Protein AF-A0A7X6PK25-F1 (afdb_monomer)

Mean predicted aligned error: 23.52 Å

Radius of gyration: 40.52 Å; Cα contacts (8 Å, |Δi|>4): 27; chains: 1; bounding box: 98×69×77 Å

Solvent-accessible surface area (backbone atoms only — not comparable to full-atom values): 11322 Å² total; per-residue (Å²): 134,63,67,64,58,54,52,52,52,51,51,51,52,50,55,52,52,52,54,53,49,53,55,52,48,55,54,52,61,75,66,54,73,94,57,78,90,64,74,72,56,68,77,80,51,67,78,84,48,60,48,101,84,72,46,78,54,72,87,72,79,73,59,67,42,99,86,70,49,76,58,79,82,75,80,78,78,89,72,80,82,70,81,54,72,83,53,49,62,56,49,52,52,50,50,53,52,50,50,55,54,49,53,49,50,62,63,52,73,74,72,82,87,72,82,88,74,99,68,92,78,87,81,75,81,89,72,85,79,72,88,74,89,76,81,90,79,92,72,88,70,88,55,58,64,57,56,55,48,55,53,53,53,54,58,37,66,75,45,55,88,88,55,39,75,70,68,78,112

pLDDT: mean 71.87, std 16.27, range [37.88, 96.88]

Structure (mmCIF, N/CA/C/O backbone):
data_AF-A0A7X6PK25-F1
#
_entry.id   AF-A0A7X6PK25-F1
#
loop_
_atom_site.group_PDB
_atom_site.id
_atom_site.type_symbol
_atom_site.label_atom_id
_atom_site.label_alt_id
_atom_site.label_comp_id
_atom_site.label_asym_id
_atom_site.label_entity_id
_atom_site.label_seq_id
_atom_site.pdbx_PDB_ins_code
_atom_site.Cartn_x
_atom_site.Cartn_y
_atom_site.Cartn_z
_atom_site.occupancy
_atom_site.B_iso_or_equiv
_atom_site.auth_seq_id
_atom_site.auth_comp_id
_atom_site.auth_asym_id
_atom_site.auth_atom_id
_atom_site.pdbx_PDB_model_num
ATOM 1 N N . MET A 1 1 ? 57.887 4.669 -26.288 1.00 63.47 1 MET A N 1
ATOM 2 C CA . MET A 1 1 ? 57.622 3.414 -27.034 1.00 63.47 1 MET A CA 1
ATOM 3 C C . MET A 1 1 ? 56.700 2.426 -26.288 1.00 63.47 1 MET A C 1
ATOM 5 O O . MET A 1 1 ? 56.206 1.515 -26.928 1.00 63.47 1 MET A O 1
ATOM 9 N N . SER A 1 2 ? 56.383 2.605 -24.994 1.00 80.19 2 SER A N 1
ATOM 10 C CA . SER A 1 2 ? 55.568 1.663 -24.189 1.00 80.19 2 SER A CA 1
ATOM 11 C C . SER A 1 2 ? 54.053 1.941 -24.139 1.00 80.19 2 SER A C 1
ATOM 13 O O . SER A 1 2 ? 53.277 1.032 -23.865 1.00 80.19 2 SER A O 1
ATOM 15 N N . TRP A 1 3 ? 53.602 3.167 -24.427 1.00 91.75 3 TRP A N 1
ATOM 16 C CA . TRP A 1 3 ? 52.191 3.551 -24.244 1.00 91.75 3 TRP A CA 1
ATOM 17 C C . TRP A 1 3 ? 51.218 2.840 -25.199 1.00 91.75 3 TRP A C 1
ATOM 19 O O . TRP A 1 3 ? 50.098 2.527 -24.814 1.00 91.75 3 TRP A O 1
ATOM 29 N N . ARG A 1 4 ? 51.653 2.519 -26.427 1.00 92.44 4 ARG A N 1
ATOM 30 C CA . ARG A 1 4 ? 50.832 1.771 -27.393 1.00 92.44 4 ARG A CA 1
ATOM 31 C C . ARG A 1 4 ? 50.560 0.346 -26.918 1.00 92.44 4 ARG A C 1
ATOM 33 O O . ARG A 1 4 ? 49.430 -0.106 -27.023 1.00 92.44 4 ARG A O 1
ATOM 40 N N . LEU A 1 5 ? 51.566 -0.332 -26.357 1.00 92.56 5 LEU A N 1
ATOM 41 C CA . LEU A 1 5 ? 51.387 -1.670 -25.784 1.00 92.56 5 LEU A CA 1
ATOM 42 C C . LEU A 1 5 ? 50.402 -1.641 -24.615 1.00 92.56 5 LEU A C 1
ATOM 44 O O . LEU A 1 5 ? 49.559 -2.521 -24.531 1.00 92.56 5 LEU A O 1
ATOM 48 N N . LEU A 1 6 ? 50.455 -0.598 -23.781 1.00 93.81 6 LEU A N 1
ATOM 49 C CA . LEU A 1 6 ? 49.505 -0.410 -22.685 1.00 93.81 6 LEU A CA 1
ATOM 50 C C . LEU A 1 6 ? 48.061 -0.257 -23.205 1.00 93.81 6 LEU A C 1
ATOM 52 O O . LEU A 1 6 ? 47.137 -0.873 -22.688 1.00 93.81 6 LEU A O 1
ATOM 56 N N . ILE A 1 7 ? 47.857 0.525 -24.267 1.00 94.75 7 ILE A N 1
ATOM 57 C CA . ILE A 1 7 ? 46.523 0.677 -24.867 1.00 94.75 7 ILE A CA 1
ATOM 58 C C . ILE A 1 7 ? 46.038 -0.644 -25.470 1.00 94.75 7 ILE A C 1
ATOM 60 O O . ILE A 1 7 ? 44.887 -1.019 -25.262 1.00 94.75 7 ILE A O 1
ATOM 64 N N . PHE A 1 8 ? 46.901 -1.370 -26.184 1.00 95.69 8 PHE A N 1
ATOM 65 C CA . PHE A 1 8 ? 46.523 -2.655 -26.771 1.00 95.69 8 PHE A CA 1
ATOM 66 C C . PHE A 1 8 ? 46.165 -3.695 -25.710 1.00 95.69 8 PHE A C 1
ATOM 68 O O . PHE A 1 8 ? 45.165 -4.389 -25.873 1.00 95.69 8 PHE A O 1
ATOM 75 N N . THR A 1 9 ? 46.917 -3.786 -24.610 1.00 95.56 9 THR A N 1
ATOM 76 C CA . THR A 1 9 ? 46.573 -4.718 -23.529 1.00 95.56 9 THR A CA 1
ATOM 77 C C . THR A 1 9 ? 45.248 -4.341 -22.878 1.00 95.56 9 THR A C 1
ATOM 79 O O . THR A 1 9 ? 44.404 -5.217 -22.707 1.00 95.56 9 THR A O 1
ATOM 82 N N . ILE A 1 10 ? 45.009 -3.055 -22.597 1.00 95.94 10 ILE A N 1
ATOM 83 C CA . ILE A 1 10 ? 43.723 -2.592 -22.054 1.00 95.94 10 ILE A CA 1
ATOM 84 C C . ILE A 1 10 ? 42.570 -2.941 -22.996 1.00 95.94 10 ILE A C 1
ATOM 86 O O . ILE A 1 10 ? 41.561 -3.465 -22.535 1.00 95.94 10 ILE A O 1
ATOM 90 N N . LEU A 1 11 ? 42.708 -2.696 -24.302 1.00 96.81 11 LEU A N 1
ATOM 91 C CA . LEU A 1 11 ? 41.648 -3.002 -25.267 1.00 96.81 11 LEU A CA 1
ATOM 92 C C . LEU A 1 11 ? 41.350 -4.501 -25.348 1.00 96.81 11 LEU A C 1
ATOM 94 O O . LEU A 1 11 ? 40.184 -4.886 -25.405 1.00 96.81 11 LEU A O 1
ATOM 98 N N . VAL A 1 12 ? 42.380 -5.348 -25.305 1.00 96.56 12 VAL A N 1
ATOM 99 C CA . VAL A 1 12 ? 42.201 -6.807 -25.297 1.00 96.56 12 VAL A CA 1
ATOM 100 C C . VAL A 1 12 ? 41.492 -7.257 -24.020 1.00 96.56 12 VAL A C 1
ATOM 102 O O . VAL A 1 12 ? 40.510 -7.992 -24.100 1.00 96.56 12 VAL A O 1
ATOM 105 N N . PHE A 1 13 ? 41.923 -6.784 -22.849 1.00 96.88 13 PHE A N 1
ATOM 106 C CA . PHE A 1 13 ? 41.259 -7.122 -21.588 1.00 96.88 13 PHE A CA 1
ATOM 107 C C . PHE A 1 13 ? 39.822 -6.601 -21.529 1.00 96.88 13 PHE A C 1
ATOM 109 O O . PHE A 1 13 ? 38.943 -7.316 -21.055 1.00 96.88 13 PHE A O 1
ATOM 116 N N . ALA A 1 14 ? 39.561 -5.401 -22.050 1.00 96.44 14 ALA A N 1
ATOM 117 C CA . ALA A 1 14 ? 38.217 -4.843 -22.125 1.00 96.44 14 ALA A CA 1
ATOM 118 C C . ALA A 1 14 ? 37.304 -5.697 -23.016 1.00 96.44 14 ALA A C 1
ATOM 120 O O . ALA A 1 14 ? 36.190 -6.010 -22.608 1.00 96.44 14 ALA A O 1
ATOM 121 N N . ALA A 1 15 ? 37.785 -6.129 -24.186 1.00 95.69 15 ALA A N 1
ATOM 122 C CA . ALA A 1 15 ? 37.023 -6.990 -25.090 1.00 95.69 15 ALA A CA 1
ATOM 123 C C . ALA A 1 15 ? 36.738 -8.377 -24.487 1.00 95.69 15 ALA A C 1
ATOM 125 O O . ALA A 1 15 ? 35.641 -8.911 -24.634 1.00 95.69 15 ALA A O 1
ATOM 126 N N . VAL A 1 16 ? 37.708 -8.959 -23.776 1.00 96.88 16 VAL A N 1
ATOM 127 C CA . VAL A 1 16 ? 37.520 -10.248 -23.091 1.00 96.88 16 VAL A CA 1
ATOM 128 C C . VAL A 1 16 ? 36.532 -10.111 -21.928 1.00 96.88 16 VAL A C 1
ATOM 130 O O . VAL A 1 16 ? 35.646 -10.951 -21.772 1.00 96.88 16 VAL A O 1
ATOM 133 N N . ALA A 1 17 ? 36.643 -9.044 -21.134 1.00 95.88 17 ALA A N 1
ATOM 134 C CA . ALA A 1 17 ? 35.757 -8.797 -20.000 1.00 95.88 17 ALA A CA 1
ATOM 135 C C . ALA A 1 17 ? 34.302 -8.571 -20.437 1.00 95.88 17 ALA A C 1
ATOM 137 O O . ALA A 1 17 ? 33.389 -9.104 -19.807 1.00 95.88 17 ALA A O 1
ATOM 138 N N . THR A 1 18 ? 34.070 -7.829 -21.525 1.00 95.56 18 THR A N 1
ATOM 139 C CA . THR A 1 18 ? 32.713 -7.609 -22.047 1.00 95.56 18 THR A CA 1
ATOM 140 C C . THR A 1 18 ? 32.104 -8.889 -22.607 1.00 95.56 18 THR A C 1
ATOM 142 O O . THR A 1 18 ? 30.949 -9.183 -22.304 1.00 95.56 18 THR A O 1
ATOM 145 N N . ALA A 1 19 ? 32.869 -9.690 -23.355 1.00 94.81 19 ALA A N 1
ATOM 146 C CA . ALA A 1 19 ? 32.381 -10.956 -23.902 1.00 94.81 19 ALA A CA 1
ATOM 147 C C . ALA A 1 19 ? 31.979 -11.948 -22.797 1.00 94.81 19 ALA A C 1
ATOM 149 O O . ALA A 1 19 ? 30.887 -12.518 -22.838 1.00 94.81 19 ALA A O 1
ATOM 150 N N . LEU A 1 20 ? 32.827 -12.107 -21.776 1.00 95.31 20 LEU A N 1
ATOM 151 C CA . LEU A 1 20 ? 32.526 -12.972 -20.631 1.00 95.31 20 LEU A CA 1
ATOM 152 C C . LEU A 1 20 ? 31.360 -12.438 -19.793 1.00 95.31 20 LEU A C 1
ATOM 154 O O . LEU A 1 20 ? 30.545 -13.225 -19.317 1.00 95.31 20 LEU A O 1
ATOM 158 N N . GLY A 1 21 ? 31.254 -11.116 -19.635 1.00 94.25 21 GLY A N 1
ATOM 159 C CA . GLY A 1 21 ? 30.148 -10.482 -18.921 1.00 94.25 21 GLY A CA 1
ATOM 160 C C . GLY A 1 21 ? 28.793 -10.745 -19.579 1.00 94.25 21 GLY A C 1
ATOM 161 O O . GLY A 1 21 ? 27.842 -11.099 -18.885 1.00 94.25 21 GLY A O 1
ATOM 162 N N . LEU A 1 22 ? 28.716 -10.642 -20.909 1.00 95.12 22 LEU A N 1
ATOM 163 C CA . LEU A 1 22 ? 27.494 -10.946 -21.661 1.00 95.12 22 LEU A CA 1
ATOM 164 C C . LEU A 1 22 ? 27.103 -12.423 -21.526 1.00 95.12 22 LEU A C 1
ATOM 166 O O . LEU A 1 22 ? 25.965 -12.727 -21.180 1.00 95.12 22 LEU A O 1
ATOM 170 N N . GLN A 1 23 ? 28.063 -13.338 -21.688 1.00 94.06 23 GLN A N 1
ATOM 171 C CA . GLN A 1 23 ? 27.809 -14.775 -21.553 1.00 94.06 23 GLN A CA 1
ATOM 172 C C . GLN A 1 23 ? 27.370 -15.167 -20.130 1.00 94.06 23 GLN A C 1
ATOM 174 O O . GLN A 1 23 ? 26.491 -16.013 -19.956 1.00 94.06 23 GLN A O 1
ATOM 179 N N . ALA A 1 24 ? 27.966 -14.554 -19.104 1.00 93.94 24 ALA A N 1
ATOM 180 C CA . ALA A 1 24 ? 27.555 -14.752 -17.717 1.00 93.94 24 ALA A CA 1
ATOM 181 C C . ALA A 1 24 ? 26.149 -14.188 -17.456 1.00 93.94 24 ALA A C 1
ATOM 183 O O . ALA A 1 24 ? 25.371 -14.808 -16.732 1.00 93.94 24 ALA A O 1
ATOM 184 N N . GLY A 1 25 ? 25.807 -13.053 -18.071 1.00 91.06 25 GLY A N 1
ATOM 185 C CA . GLY A 1 25 ? 24.466 -12.472 -18.022 1.00 91.06 25 GLY A CA 1
ATOM 186 C C . GLY A 1 25 ? 23.407 -13.420 -18.581 1.00 91.06 25 GLY A C 1
ATOM 187 O O . GLY A 1 25 ? 22.452 -13.749 -17.878 1.00 91.06 25 GLY A O 1
ATOM 188 N N . ASP A 1 26 ? 23.621 -13.935 -19.791 1.00 93.44 26 ASP A N 1
ATOM 189 C CA . ASP A 1 26 ? 22.698 -14.882 -20.433 1.00 93.44 26 ASP A CA 1
ATOM 190 C C . ASP A 1 26 ? 22.537 -16.170 -19.612 1.00 93.44 26 ASP A C 1
ATOM 192 O O . ASP A 1 26 ? 21.431 -16.693 -19.452 1.00 93.44 26 ASP A O 1
ATOM 196 N N . TYR A 1 27 ? 23.631 -16.659 -19.021 1.00 93.00 27 TYR A N 1
ATOM 197 C CA . TYR A 1 27 ? 23.606 -17.822 -18.137 1.00 93.00 27 TYR A CA 1
ATOM 198 C C . TYR A 1 27 ? 22.773 -17.588 -16.871 1.00 93.00 27 TYR A C 1
ATOM 200 O O . TYR A 1 27 ? 22.028 -18.478 -16.450 1.00 93.00 27 TYR A O 1
ATOM 208 N N . LEU A 1 28 ? 22.887 -16.407 -16.257 1.00 90.81 28 LEU A N 1
ATOM 209 C CA . LEU A 1 28 ? 22.099 -16.055 -15.077 1.00 90.81 28 LEU A CA 1
ATOM 210 C C . LEU A 1 28 ? 20.619 -15.936 -15.430 1.00 90.81 28 LEU A C 1
ATOM 212 O O . LEU A 1 28 ? 19.799 -16.520 -14.727 1.00 90.81 28 LEU A O 1
ATOM 216 N N . ILE A 1 29 ? 20.288 -15.268 -16.540 1.00 87.75 29 ILE A N 1
ATOM 217 C CA . ILE A 1 29 ? 18.908 -15.117 -17.025 1.00 87.75 29 ILE A CA 1
ATOM 218 C C . ILE A 1 29 ? 18.276 -16.488 -17.290 1.00 87.75 29 ILE A C 1
ATOM 220 O O . ILE A 1 29 ? 17.154 -16.736 -16.854 1.00 87.75 29 ILE A O 1
ATOM 224 N N . GLY A 1 30 ? 19.014 -17.415 -17.910 1.00 87.00 30 GLY A N 1
ATOM 225 C CA . GLY A 1 30 ? 18.539 -18.780 -18.164 1.00 87.00 30 GLY A CA 1
ATOM 226 C C . GLY A 1 30 ? 18.291 -19.623 -16.905 1.00 87.00 30 GLY A C 1
ATOM 227 O O . GLY A 1 30 ? 17.631 -20.658 -16.990 1.00 87.00 30 GLY A O 1
ATOM 228 N N . ARG A 1 31 ? 18.804 -19.206 -15.739 1.00 87.12 31 ARG A N 1
ATOM 229 C CA . ARG A 1 31 ? 18.592 -19.880 -14.447 1.00 87.12 31 ARG A CA 1
ATOM 230 C C . ARG A 1 31 ? 17.673 -19.124 -13.494 1.00 87.12 31 ARG A C 1
ATOM 232 O O . ARG A 1 31 ? 17.448 -19.607 -12.382 1.00 87.12 31 ARG A O 1
ATOM 239 N N . VAL A 1 32 ? 17.138 -17.972 -13.894 1.00 80.88 32 VAL A N 1
ATOM 240 C CA . VAL A 1 32 ? 16.112 -17.305 -13.092 1.00 80.88 32 VAL A CA 1
ATOM 241 C C . VAL A 1 32 ? 14.841 -18.163 -13.132 1.00 80.88 32 VAL A C 1
ATOM 243 O O . VAL A 1 32 ? 14.411 -18.571 -14.213 1.00 80.88 32 VAL A O 1
ATOM 246 N N . PRO A 1 33 ? 14.221 -18.467 -11.980 1.00 76.19 33 PRO A N 1
ATOM 247 C CA . PRO A 1 33 ? 12.936 -19.151 -11.959 1.00 76.19 33 PRO A CA 1
ATOM 248 C C . PRO A 1 33 ? 11.873 -18.287 -12.656 1.00 76.19 33 PRO A C 1
ATOM 250 O O . PRO A 1 33 ? 11.643 -17.143 -12.277 1.00 76.19 33 PRO A O 1
ATOM 253 N N . VAL A 1 34 ? 11.215 -18.848 -13.676 1.00 70.19 34 VAL A N 1
ATOM 254 C CA . VAL A 1 34 ? 10.204 -18.166 -14.515 1.00 70.19 34 VAL A CA 1
ATOM 255 C C . VAL A 1 34 ? 8.917 -17.799 -13.773 1.00 70.19 34 VAL A C 1
ATOM 257 O O . VAL A 1 34 ? 8.108 -17.027 -14.277 1.00 70.19 34 VAL A O 1
ATOM 260 N N . GLN A 1 35 ? 8.728 -18.332 -12.570 1.00 63.06 35 GLN A N 1
ATOM 261 C CA . GLN A 1 35 ? 7.657 -17.956 -11.665 1.00 63.06 35 GLN A CA 1
ATOM 262 C C . GLN A 1 35 ? 8.249 -17.885 -10.264 1.00 63.06 35 GLN A C 1
ATOM 264 O O . GLN A 1 35 ? 8.901 -18.827 -9.805 1.00 63.06 35 GLN A O 1
ATOM 269 N N . ALA A 1 36 ? 8.024 -16.770 -9.569 1.00 59.34 36 ALA A N 1
ATOM 270 C CA . ALA A 1 36 ? 8.092 -16.800 -8.120 1.00 59.34 36 ALA A CA 1
ATOM 271 C C . ALA A 1 36 ? 7.155 -17.930 -7.675 1.00 59.34 36 ALA A C 1
ATOM 273 O O . ALA A 1 36 ? 6.026 -18.006 -8.159 1.00 59.34 36 ALA A O 1
ATOM 274 N N . ASN A 1 37 ? 7.632 -18.831 -6.815 1.00 55.34 37 ASN A N 1
ATOM 275 C CA . ASN A 1 37 ? 6.814 -19.860 -6.178 1.00 55.34 37 ASN A CA 1
ATOM 276 C C . ASN A 1 37 ? 5.849 -19.176 -5.198 1.00 55.34 37 ASN A C 1
ATOM 278 O O . ASN A 1 37 ? 5.971 -19.298 -3.980 1.00 55.34 37 ASN A O 1
ATOM 282 N N . ILE A 1 38 ? 4.955 -18.359 -5.743 1.00 56.75 38 ILE A N 1
ATOM 283 C CA . ILE A 1 38 ? 3.819 -17.802 -5.049 1.00 56.75 38 ILE A CA 1
ATOM 284 C C . ILE A 1 38 ? 2.839 -18.972 -5.029 1.00 56.75 38 ILE A C 1
ATOM 286 O O . ILE A 1 38 ? 2.461 -19.444 -6.107 1.00 56.75 38 ILE A O 1
ATOM 290 N N . PRO A 1 39 ? 2.503 -19.520 -3.848 1.00 60.53 39 PRO A N 1
ATOM 291 C CA . PRO A 1 39 ? 1.476 -20.547 -3.764 1.00 60.53 39 PRO A CA 1
ATOM 292 C C . PRO A 1 39 ? 0.249 -20.035 -4.515 1.00 60.53 39 PRO A C 1
ATOM 294 O O . PRO A 1 39 ? -0.095 -18.864 -4.376 1.00 60.53 39 PRO A O 1
ATOM 297 N N . ASN A 1 40 ? -0.313 -20.892 -5.366 1.00 53.38 40 ASN A N 1
ATOM 298 C CA . ASN A 1 40 ? -1.434 -20.621 -6.257 1.00 53.38 40 ASN A CA 1
ATOM 299 C C . ASN A 1 40 ? -2.446 -19.644 -5.621 1.00 53.38 40 ASN A C 1
ATOM 301 O O . ASN A 1 40 ? -3.279 -20.039 -4.809 1.00 53.38 40 ASN A O 1
ATOM 305 N N . VAL A 1 41 ? -2.340 -18.354 -5.959 1.00 56.09 41 VAL A N 1
ATOM 306 C CA . VAL A 1 41 ? -3.094 -17.274 -5.295 1.00 56.09 41 VAL A CA 1
ATOM 307 C C . VAL A 1 41 ? -4.588 -17.331 -5.583 1.00 56.09 41 VAL A C 1
ATOM 309 O O . VAL A 1 41 ? -5.343 -16.601 -4.960 1.00 56.09 41 VAL A O 1
ATOM 312 N N . THR A 1 42 ? -5.038 -18.228 -6.464 1.00 55.72 42 THR A N 1
ATOM 313 C CA . THR A 1 42 ? -6.468 -18.453 -6.701 1.00 55.72 42 THR A CA 1
ATOM 314 C C . THR A 1 42 ? -7.190 -19.039 -5.485 1.00 55.72 42 THR A C 1
ATOM 316 O O . THR A 1 42 ? -8.412 -19.052 -5.474 1.00 55.72 42 THR A O 1
ATOM 319 N N . GLU A 1 43 ? -6.476 -19.557 -4.478 1.00 58.53 43 GLU A N 1
ATOM 320 C CA . GLU A 1 43 ? -7.091 -19.940 -3.195 1.00 58.53 43 GLU A CA 1
ATOM 321 C C . GLU A 1 43 ? -7.232 -18.745 -2.234 1.00 58.53 43 GLU A C 1
ATOM 323 O O . GLU A 1 43 ? -8.134 -18.728 -1.403 1.00 58.53 43 GLU A O 1
ATOM 328 N N . LEU A 1 44 ? -6.376 -17.722 -2.363 1.00 58.84 44 LEU A N 1
ATOM 329 C CA . LEU A 1 44 ? -6.458 -16.485 -1.573 1.00 58.84 44 LEU A CA 1
ATOM 330 C C . LEU A 1 44 ? -7.341 -15.409 -2.219 1.00 58.84 44 LEU A C 1
ATOM 332 O O . LEU A 1 44 ? -7.730 -14.469 -1.529 1.00 58.84 44 LEU A O 1
ATOM 336 N N . ASP A 1 45 ? -7.630 -15.532 -3.513 1.00 61.06 45 ASP A N 1
ATOM 337 C CA . ASP A 1 45 ? -8.454 -14.601 -4.283 1.00 61.06 45 ASP A CA 1
ATOM 338 C C . ASP A 1 45 ? -9.726 -15.326 -4.762 1.00 61.06 45 ASP A C 1
ATOM 340 O O . ASP A 1 45 ? -9.775 -15.819 -5.897 1.00 61.06 45 ASP A O 1
ATOM 344 N N . PRO A 1 46 ? -10.728 -15.513 -3.874 1.00 66.88 46 PRO A N 1
ATOM 345 C CA . PRO A 1 46 ? -11.985 -16.139 -4.254 1.00 66.88 46 PRO A CA 1
ATOM 346 C C . PRO A 1 46 ? -12.658 -15.318 -5.366 1.00 66.88 46 PRO A C 1
ATOM 348 O O . PRO A 1 46 ? -12.605 -14.086 -5.343 1.00 66.88 46 PRO A O 1
ATOM 351 N N . PRO A 1 47 ? -13.306 -15.971 -6.348 1.00 70.12 47 PRO A N 1
ATOM 352 C CA . PRO A 1 47 ? -14.035 -15.260 -7.390 1.00 70.12 47 PRO A CA 1
ATOM 353 C C . PRO A 1 47 ? -15.099 -14.361 -6.754 1.00 70.12 47 PRO A C 1
ATOM 355 O O . PRO A 1 47 ? -15.746 -14.759 -5.787 1.00 70.12 47 PRO A O 1
ATOM 358 N N . ALA A 1 48 ? -15.276 -13.154 -7.299 1.00 72.06 48 ALA A N 1
ATOM 359 C CA . ALA A 1 48 ? -16.264 -12.206 -6.795 1.00 72.06 48 ALA A CA 1
ATOM 360 C C . ALA A 1 48 ? -17.648 -12.869 -6.711 1.00 72.06 48 ALA A C 1
ATOM 362 O O . ALA A 1 48 ? -18.125 -13.447 -7.689 1.00 72.06 48 ALA A O 1
ATOM 363 N N . GLU A 1 49 ? -18.278 -12.803 -5.540 1.00 77.56 49 GLU A N 1
ATOM 364 C CA . GLU A 1 49 ? -19.647 -13.275 -5.352 1.00 77.56 49 GLU A CA 1
ATOM 365 C C . GLU A 1 49 ? -20.615 -12.264 -5.980 1.00 77.56 49 GLU A C 1
ATOM 367 O O . GLU A 1 49 ? -20.396 -11.053 -5.928 1.00 77.56 49 GLU A O 1
ATOM 372 N N . TYR A 1 50 ? -21.679 -12.760 -6.606 1.00 80.00 50 TYR A N 1
ATOM 373 C CA . TYR A 1 50 ? -22.709 -11.947 -7.250 1.00 80.00 50 TYR A CA 1
ATOM 374 C C . TYR A 1 50 ? -24.059 -12.238 -6.599 1.00 80.00 50 TYR A C 1
ATOM 376 O O . TYR A 1 50 ? -24.316 -13.371 -6.187 1.00 80.00 50 TYR A O 1
ATOM 384 N N . ASP A 1 51 ? -24.913 -11.225 -6.503 1.00 83.94 51 ASP A N 1
ATOM 385 C CA . ASP A 1 51 ? -26.285 -11.398 -6.033 1.00 83.94 51 ASP A CA 1
ATOM 386 C C . ASP A 1 51 ? -27.170 -12.062 -7.105 1.00 83.94 51 ASP A C 1
ATOM 388 O O . ASP A 1 51 ? -26.760 -12.298 -8.247 1.00 83.94 51 ASP A O 1
ATOM 392 N N . GLU A 1 52 ? -28.415 -12.372 -6.743 1.00 87.94 52 GLU A N 1
ATOM 393 C CA . GLU A 1 52 ? -29.406 -12.951 -7.662 1.00 87.94 52 GLU A CA 1
ATOM 394 C C . GLU A 1 52 ? -29.748 -12.010 -8.839 1.00 87.94 52 GLU A C 1
ATOM 396 O O . GLU A 1 52 ? -30.347 -12.428 -9.832 1.00 87.94 52 GLU A O 1
ATOM 401 N N . GLN A 1 53 ? -29.360 -10.739 -8.744 1.00 88.00 53 GLN A N 1
ATOM 402 C CA . GLN A 1 53 ? -29.573 -9.667 -9.707 1.00 88.00 53 GLN A CA 1
ATOM 403 C C . GLN A 1 53 ? -28.319 -9.400 -10.570 1.00 88.00 53 GLN A C 1
ATOM 405 O O . GLN A 1 53 ? -28.350 -8.524 -11.440 1.00 88.00 53 GLN A O 1
ATOM 410 N N . GLY A 1 54 ? -27.238 -10.169 -10.383 1.00 83.88 54 GLY A N 1
ATOM 411 C CA . GLY A 1 54 ? -25.979 -10.053 -11.121 1.00 83.88 54 GLY A CA 1
ATOM 412 C C . GLY A 1 54 ? -25.106 -8.854 -10.728 1.00 83.88 54 GLY A C 1
ATOM 413 O O . GLY A 1 54 ? -24.183 -8.510 -11.472 1.00 83.88 54 GLY A O 1
ATOM 414 N N . GLN A 1 55 ? -25.370 -8.196 -9.599 1.00 82.50 55 GLN A N 1
ATOM 415 C CA . GLN A 1 55 ? -24.500 -7.163 -9.039 1.00 82.50 55 GLN A CA 1
ATOM 416 C C . GLN A 1 55 ? -23.404 -7.798 -8.178 1.00 82.50 55 GLN A C 1
ATOM 418 O O . GLN A 1 55 ? -23.607 -8.829 -7.541 1.00 82.50 55 GLN A O 1
ATOM 423 N N . LEU A 1 56 ? -22.220 -7.179 -8.162 1.00 77.38 56 LEU A N 1
ATOM 424 C CA . LEU A 1 56 ? -21.108 -7.656 -7.343 1.00 77.38 56 LEU A CA 1
ATOM 425 C C . LEU A 1 56 ? -21.428 -7.474 -5.856 1.00 77.38 56 LEU A C 1
ATOM 427 O O . LEU A 1 56 ? -21.666 -6.352 -5.401 1.00 77.38 56 LEU A O 1
ATOM 431 N N . ILE A 1 57 ? -21.340 -8.560 -5.094 1.00 77.06 57 ILE A N 1
ATOM 432 C CA . ILE A 1 57 ? -21.360 -8.538 -3.636 1.00 77.06 57 ILE A CA 1
ATOM 433 C C . ILE A 1 57 ? -19.945 -8.188 -3.187 1.00 77.06 57 ILE A C 1
ATOM 435 O O . ILE A 1 57 ? -19.046 -9.023 -3.142 1.00 77.06 57 ILE A O 1
ATOM 439 N N . ILE A 1 58 ? -19.730 -6.911 -2.884 1.00 76.75 58 ILE A N 1
ATOM 440 C CA . ILE A 1 58 ? -18.476 -6.461 -2.283 1.00 76.75 58 ILE A CA 1
ATOM 441 C C . ILE A 1 58 ? -18.567 -6.772 -0.784 1.00 76.75 58 ILE A C 1
ATOM 443 O O . ILE A 1 58 ? -19.411 -6.164 -0.115 1.00 76.75 58 ILE A O 1
ATOM 447 N N . PRO A 1 59 ? -17.729 -7.670 -0.225 1.00 70.19 59 PRO A N 1
ATOM 448 C CA . PRO A 1 59 ? -17.712 -7.905 1.210 1.00 70.19 59 PRO A CA 1
ATOM 449 C C . PRO A 1 59 ? -17.252 -6.621 1.904 1.00 70.19 59 PRO A C 1
ATOM 451 O O . PRO A 1 59 ? -16.078 -6.252 1.869 1.00 70.19 59 PRO A O 1
ATOM 454 N N . GLN A 1 60 ? -18.192 -5.890 2.502 1.00 72.81 60 GLN A N 1
ATOM 455 C CA . GLN A 1 60 ? -17.853 -4.748 3.339 1.00 72.81 60 GLN A CA 1
ATOM 456 C C . GLN A 1 60 ? -17.354 -5.269 4.688 1.00 72.81 60 GLN A C 1
ATOM 458 O O . GLN A 1 60 ? -18.003 -6.136 5.282 1.00 72.81 60 GLN A O 1
ATOM 463 N N . PRO A 1 61 ? -16.216 -4.765 5.197 1.00 73.00 61 PRO A N 1
ATOM 464 C CA . PRO A 1 61 ? -15.760 -5.139 6.523 1.00 73.00 61 PRO A CA 1
ATOM 465 C C . PRO A 1 61 ? -16.807 -4.721 7.555 1.00 73.00 61 PRO A C 1
ATOM 467 O O . PRO A 1 61 ? -17.426 -3.659 7.447 1.00 73.00 61 PRO A O 1
ATOM 470 N N . MET A 1 62 ? -16.986 -5.560 8.573 1.00 73.94 62 MET A N 1
ATOM 471 C CA . MET A 1 62 ? -17.891 -5.262 9.679 1.00 73.94 62 MET A CA 1
ATOM 472 C C . MET A 1 62 ? -17.422 -3.964 10.341 1.00 73.94 62 MET A C 1
ATOM 474 O O . MET A 1 62 ? -16.249 -3.842 10.702 1.00 73.94 62 MET A O 1
ATOM 478 N N . GLN A 1 63 ? -18.312 -2.982 10.478 1.00 79.88 63 GLN A N 1
ATOM 479 C CA . GLN A 1 63 ? -17.948 -1.735 11.142 1.00 79.88 63 GLN A CA 1
ATOM 480 C C . GLN A 1 63 ? -17.647 -2.012 12.624 1.00 79.88 63 GLN A C 1
ATOM 482 O O . GLN A 1 63 ? -18.388 -2.766 13.261 1.00 79.88 63 GLN A O 1
ATOM 487 N N . PRO A 1 64 ? -16.576 -1.432 13.189 1.00 81.94 64 PRO A N 1
ATOM 488 C CA . PRO A 1 64 ? -16.324 -1.538 14.617 1.00 81.94 64 PRO A CA 1
ATOM 489 C C . PRO A 1 64 ? -17.425 -0.811 15.394 1.00 81.94 64 PRO A C 1
ATOM 491 O O . PRO A 1 64 ? -17.848 0.287 15.020 1.00 81.94 64 PRO A O 1
ATOM 494 N N . LEU A 1 65 ? -17.879 -1.416 16.490 1.00 82.81 65 LEU A N 1
ATOM 495 C CA . LEU A 1 65 ? -18.794 -0.771 17.428 1.00 82.81 65 LEU A CA 1
ATOM 496 C C . LEU A 1 65 ? -18.059 0.324 18.212 1.00 82.81 65 LEU A C 1
ATOM 498 O O . LEU A 1 65 ? -16.830 0.346 18.285 1.00 82.81 65 LEU A O 1
ATOM 502 N N . LEU A 1 66 ? -18.828 1.205 18.857 1.00 81.50 66 LEU A N 1
ATOM 503 C CA . LEU A 1 66 ? -18.301 2.231 19.770 1.00 81.50 66 LEU A CA 1
ATOM 504 C C . LEU A 1 66 ? -17.467 1.625 20.916 1.00 81.50 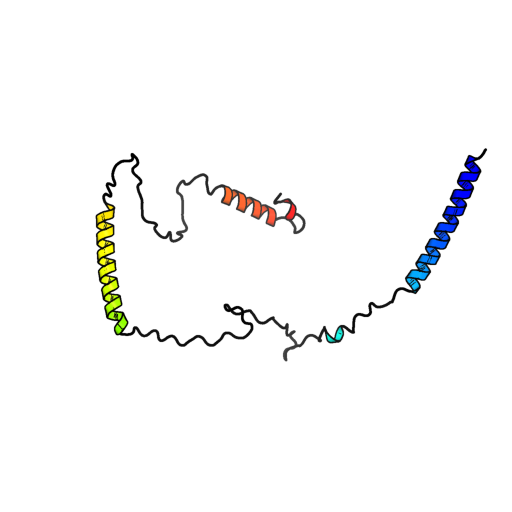66 LEU A C 1
ATOM 506 O O . LEU A 1 66 ? -16.542 2.268 21.399 1.00 81.50 66 LEU A O 1
ATOM 510 N N . ASP A 1 67 ? -17.749 0.371 21.279 1.00 81.00 67 ASP A N 1
ATOM 511 C CA . ASP A 1 67 ? -17.029 -0.393 22.305 1.00 81.00 67 ASP A CA 1
ATOM 512 C C . ASP A 1 67 ? -15.786 -1.128 21.760 1.00 81.00 67 ASP A C 1
ATOM 514 O O . ASP A 1 67 ? -15.127 -1.873 22.485 1.00 81.00 67 ASP A O 1
ATOM 518 N N . GLY A 1 68 ? -15.460 -0.966 20.473 1.00 78.94 68 GLY A N 1
ATOM 519 C CA . GLY A 1 68 ? -14.311 -1.603 19.817 1.00 78.94 68 GLY A CA 1
ATOM 520 C C . GLY A 1 68 ? -14.499 -3.087 19.479 1.00 78.94 68 GLY A C 1
ATOM 521 O O . GLY A 1 68 ? -13.609 -3.705 18.895 1.00 78.94 68 GLY A O 1
ATOM 522 N N . THR A 1 69 ? -15.650 -3.670 19.809 1.00 80.56 69 THR A N 1
ATOM 523 C CA . THR A 1 69 ? -16.024 -5.021 19.385 1.00 80.56 69 THR A CA 1
ATOM 524 C C . THR A 1 69 ? -16.454 -5.023 17.916 1.00 80.56 69 THR A C 1
ATOM 526 O O . THR A 1 69 ? -16.943 -4.027 17.382 1.00 80.56 69 THR A O 1
ATOM 529 N N . GLN A 1 70 ? -16.239 -6.145 17.229 1.00 79.38 70 GLN A N 1
ATOM 530 C CA . GLN A 1 70 ? -16.710 -6.342 15.858 1.00 79.38 70 GLN A CA 1
ATOM 531 C C . GLN A 1 70 ? -18.038 -7.106 15.894 1.00 79.38 70 GLN A C 1
ATOM 533 O O . GLN A 1 70 ? -18.141 -8.104 16.608 1.00 79.38 70 GLN A O 1
ATOM 538 N N . GLY A 1 71 ? -19.041 -6.677 15.126 1.00 75.31 71 GLY A N 1
ATOM 539 C CA . GLY A 1 71 ? -20.305 -7.408 14.999 1.00 75.31 71 GLY A CA 1
ATOM 540 C C . GLY A 1 71 ? -21.519 -6.502 14.831 1.00 75.31 71 GLY A C 1
ATOM 541 O O . GLY A 1 71 ? -21.395 -5.350 14.432 1.00 75.31 71 GLY A O 1
ATOM 542 N N . LEU A 1 72 ? -22.707 -7.035 15.124 1.00 73.44 72 LEU A N 1
ATOM 543 C CA . LEU A 1 72 ? -23.924 -6.233 15.232 1.00 73.44 72 LEU A CA 1
ATOM 544 C C . LEU A 1 72 ? -23.980 -5.576 16.616 1.00 73.44 72 LEU A C 1
ATOM 546 O O . LEU A 1 72 ? -23.586 -6.186 17.610 1.00 73.44 72 LEU A O 1
ATOM 550 N N . ALA A 1 73 ? -24.488 -4.344 16.682 1.00 70.12 73 ALA A N 1
ATOM 551 C CA . ALA A 1 73 ? -24.727 -3.656 17.947 1.00 70.12 73 ALA A CA 1
ATOM 552 C C . ALA A 1 73 ? -25.590 -4.522 18.879 1.00 70.12 73 ALA A C 1
ATOM 554 O O . ALA A 1 73 ? -26.628 -5.041 18.462 1.00 70.12 73 ALA A O 1
ATOM 555 N N . SER A 1 74 ? -25.166 -4.660 20.140 1.00 75.00 74 SER A N 1
ATOM 556 C CA . SER A 1 74 ? -26.012 -5.258 21.175 1.00 75.00 74 SER A CA 1
ATOM 557 C C . SER A 1 74 ? -27.322 -4.475 21.269 1.00 75.00 74 SER A C 1
ATOM 559 O O . SER A 1 74 ? -27.334 -3.253 21.081 1.00 75.00 74 SER A O 1
ATOM 561 N N . ALA A 1 75 ? -28.430 -5.169 21.533 1.00 77.00 75 ALA A N 1
ATOM 562 C CA . ALA A 1 75 ? -29.729 -4.526 21.675 1.00 77.00 75 ALA A CA 1
ATOM 563 C C . ALA A 1 75 ? -29.641 -3.408 22.725 1.00 77.00 75 ALA A C 1
ATOM 565 O O . ALA A 1 75 ? -29.076 -3.598 23.805 1.00 77.00 75 ALA A O 1
ATOM 566 N N . LYS A 1 76 ? -30.177 -2.229 22.383 1.00 77.62 76 LYS A N 1
ATOM 567 C CA . LYS A 1 76 ? -30.189 -1.070 23.279 1.00 77.62 76 LYS A CA 1
ATOM 568 C C . LYS A 1 76 ? -30.808 -1.495 24.618 1.00 77.62 76 LYS A C 1
ATOM 570 O O . LYS A 1 76 ? -31.886 -2.093 24.586 1.00 77.62 76 LYS A O 1
ATOM 575 N N . PRO A 1 77 ? -30.165 -1.210 25.766 1.00 80.81 77 PRO A N 1
ATOM 576 C CA . PRO A 1 77 ? -30.759 -1.532 27.053 1.00 80.81 77 PRO A CA 1
ATOM 577 C C . PRO A 1 77 ? -32.109 -0.825 27.174 1.00 80.81 77 PRO A C 1
ATOM 579 O O . PRO A 1 77 ? -32.242 0.341 26.787 1.00 80.81 77 PRO A O 1
ATOM 582 N N . ASP A 1 78 ? -33.101 -1.544 27.692 1.00 83.50 78 ASP A N 1
ATOM 583 C CA . ASP A 1 78 ? -34.389 -0.959 28.033 1.00 83.50 78 ASP A CA 1
ATOM 584 C C . ASP A 1 78 ? -34.186 -0.077 29.268 1.00 83.50 78 ASP A C 1
ATOM 586 O O . ASP A 1 78 ? -33.911 -0.561 30.367 1.00 83.50 78 ASP A O 1
ATOM 590 N N . ILE A 1 79 ? -34.184 1.235 29.049 1.00 82.38 79 ILE A N 1
ATOM 591 C CA . ILE A 1 79 ? -34.017 2.226 30.107 1.00 82.38 79 ILE A CA 1
ATOM 592 C C . ILE A 1 79 ? -35.418 2.642 30.526 1.00 82.38 79 ILE A C 1
ATOM 594 O O . ILE A 1 79 ? -36.119 3.315 29.766 1.00 82.38 79 ILE A O 1
ATOM 598 N N . ASP A 1 80 ? -35.798 2.272 31.747 1.00 82.00 80 ASP A N 1
ATOM 599 C CA . ASP A 1 80 ? -37.014 2.777 32.371 1.00 82.00 80 ASP A CA 1
ATOM 600 C C . ASP A 1 80 ? -36.847 4.279 32.641 1.00 82.00 80 ASP A C 1
ATOM 602 O O . ASP A 1 80 ? -36.143 4.708 33.555 1.00 82.00 80 ASP A O 1
ATOM 606 N N . TRP A 1 81 ? -37.463 5.090 31.784 1.00 81.81 81 TRP A N 1
ATOM 607 C CA . TRP A 1 81 ? -37.471 6.549 31.869 1.00 81.81 81 TRP A CA 1
ATOM 608 C C . TRP A 1 81 ? -38.462 7.068 32.921 1.00 81.81 81 TRP A C 1
ATOM 610 O O . TRP A 1 81 ? -38.645 8.283 33.047 1.00 81.81 81 TRP A O 1
ATOM 620 N N . LYS A 1 82 ? -39.113 6.182 33.686 1.00 83.25 82 LYS A N 1
ATOM 621 C CA . LYS A 1 82 ? -39.994 6.585 34.775 1.00 83.25 82 LYS A CA 1
ATOM 622 C C . LYS A 1 82 ? -39.184 7.211 35.911 1.00 83.25 82 LYS A C 1
ATOM 624 O O . LYS A 1 82 ? -38.285 6.603 36.488 1.00 83.25 82 LYS A O 1
ATOM 629 N N . ILE A 1 83 ? -39.555 8.439 36.266 1.00 75.69 83 ILE A N 1
ATOM 630 C CA . ILE A 1 83 ? -39.026 9.120 37.447 1.00 75.69 83 ILE A CA 1
ATOM 631 C C . ILE A 1 83 ? -39.462 8.309 38.668 1.00 75.69 83 ILE A C 1
ATOM 633 O O . ILE A 1 83 ? -40.656 8.188 38.949 1.00 75.69 83 ILE A O 1
ATOM 637 N N . GLN A 1 84 ? -38.498 7.713 39.367 1.00 80.50 84 GLN A N 1
ATOM 638 C CA . GLN A 1 84 ? -38.770 7.035 40.629 1.00 80.50 84 GLN A CA 1
ATOM 639 C C . GLN A 1 84 ? -39.182 8.089 41.659 1.00 80.50 84 GLN A C 1
ATOM 641 O O . GLN A 1 84 ? -38.501 9.102 41.807 1.00 80.50 84 GLN A O 1
ATOM 646 N N . GLU A 1 85 ? -40.286 7.855 42.368 1.00 80.25 85 GLU A N 1
ATOM 647 C CA . GLU A 1 85 ? -40.842 8.805 43.345 1.00 80.25 85 GLU A CA 1
ATOM 648 C C . GLU A 1 85 ? -39.827 9.166 44.443 1.00 80.25 85 GLU A C 1
ATOM 650 O O . GLU A 1 85 ? -39.786 10.309 44.886 1.00 80.25 85 GLU A O 1
ATOM 655 N N . SER A 1 86 ? -38.9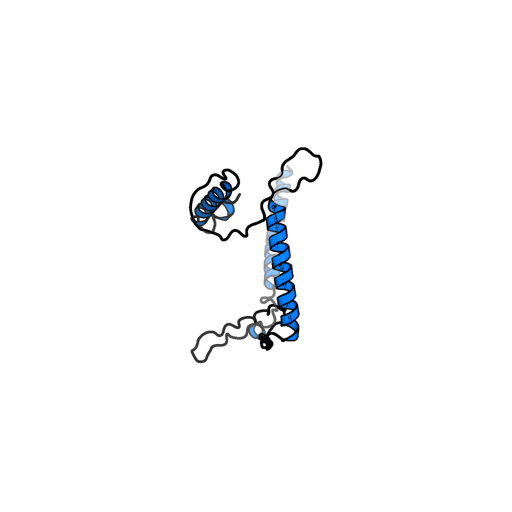16 8.246 44.781 1.00 77.06 86 SER A N 1
ATOM 656 C CA . SER A 1 86 ? -37.806 8.483 45.714 1.00 77.06 86 SER A CA 1
ATOM 657 C C . SER A 1 86 ? -36.817 9.563 45.261 1.00 77.06 86 SER A C 1
ATOM 659 O O . SER A 1 86 ? -36.138 10.154 46.092 1.00 77.06 86 SER A O 1
ATOM 661 N N . ASN A 1 87 ? -36.708 9.822 43.955 1.00 75.69 87 ASN A N 1
ATOM 662 C CA . ASN A 1 87 ? -35.835 10.864 43.409 1.00 75.69 87 ASN A CA 1
ATOM 663 C C . ASN A 1 87 ? -36.557 12.215 43.269 1.00 75.69 87 ASN A C 1
ATOM 665 O O . ASN A 1 87 ? -35.909 13.217 42.977 1.00 75.69 87 ASN A O 1
ATOM 669 N N . LEU A 1 88 ? -37.885 12.259 43.450 1.00 79.75 88 LEU A N 1
ATOM 670 C CA . LEU A 1 88 ? -38.678 13.481 43.292 1.00 79.75 88 LEU A CA 1
ATOM 671 C C . LEU A 1 88 ? -38.414 14.472 44.432 1.00 79.75 88 LEU A C 1
ATOM 673 O O . LEU A 1 88 ? -38.272 15.667 44.193 1.00 79.75 88 LEU A O 1
ATOM 677 N N . GLU A 1 89 ? -38.308 13.967 45.660 1.00 79.62 89 GLU A N 1
ATOM 678 C CA . GLU A 1 89 ? -38.024 14.771 46.854 1.00 79.62 89 GLU A CA 1
ATOM 679 C C . GLU A 1 89 ? -36.612 15.372 46.793 1.00 79.62 89 GLU A C 1
ATOM 681 O O . GLU A 1 89 ? -36.423 16.554 47.077 1.00 79.62 89 GLU A O 1
ATOM 686 N N . GLU A 1 90 ? -35.635 14.587 46.332 1.00 76.19 90 GLU A N 1
ATOM 687 C CA . GLU A 1 90 ? -34.262 15.042 46.092 1.00 76.19 90 GLU A CA 1
ATOM 688 C C . GLU A 1 90 ? -34.194 16.053 44.932 1.00 76.19 90 GLU A C 1
ATOM 690 O O . GLU A 1 90 ? -33.461 17.037 45.007 1.00 76.19 90 GLU A O 1
ATOM 695 N N . ALA A 1 91 ? -34.985 15.871 43.868 1.00 75.94 91 ALA A N 1
ATOM 696 C CA . ALA A 1 91 ? -35.057 16.824 42.759 1.00 75.94 91 ALA A CA 1
ATOM 697 C C . ALA A 1 91 ? -35.676 18.167 43.181 1.00 75.94 91 ALA A C 1
ATOM 699 O O . ALA A 1 91 ? -35.113 19.210 42.853 1.00 75.94 91 ALA A O 1
ATOM 700 N N . LEU A 1 92 ? -36.772 18.150 43.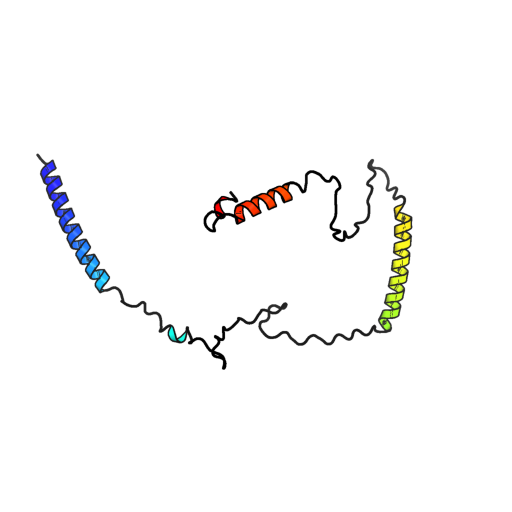953 1.00 80.62 92 LEU A N 1
ATOM 701 C CA . LEU A 1 92 ? -37.374 19.369 44.507 1.00 80.62 92 LEU A CA 1
ATOM 702 C C . LEU A 1 92 ? -36.390 20.111 45.415 1.00 80.62 92 LEU A C 1
ATOM 704 O O . LEU A 1 92 ? -36.216 21.320 45.283 1.00 80.62 92 LEU A O 1
ATOM 708 N N . LYS A 1 93 ? -35.705 19.379 46.299 1.00 77.69 93 LYS A N 1
ATOM 709 C CA . LYS A 1 93 ? -34.704 19.950 47.203 1.00 77.69 93 LYS A CA 1
ATOM 710 C C . LYS A 1 93 ? -33.543 20.592 46.433 1.00 77.69 93 LYS A C 1
ATOM 712 O O . LYS A 1 93 ? -33.122 21.697 46.764 1.00 77.69 93 LYS A O 1
ATOM 717 N N . ASN A 1 94 ? -33.059 19.931 45.379 1.00 74.31 94 ASN A N 1
ATOM 718 C CA . ASN A 1 94 ? -32.006 20.469 44.517 1.00 74.31 94 ASN A CA 1
ATOM 719 C C . ASN A 1 94 ? -32.468 21.700 43.723 1.00 74.31 94 ASN A C 1
ATOM 721 O O . ASN A 1 94 ? -31.665 22.604 43.492 1.00 74.31 94 ASN A O 1
ATOM 725 N N . GLU A 1 95 ? -33.738 21.775 43.319 1.00 75.88 95 GLU A N 1
ATOM 726 C CA . GLU A 1 95 ? -34.306 22.946 42.641 1.00 75.88 95 GLU A CA 1
ATOM 727 C C . GLU A 1 95 ? -34.425 24.151 43.587 1.00 75.88 95 GLU A C 1
ATOM 729 O O . GLU A 1 95 ? -34.017 25.258 43.224 1.00 75.88 95 GLU A O 1
ATOM 734 N N . GLU A 1 96 ? -34.883 23.932 44.823 1.00 73.31 96 GLU A N 1
ATOM 735 C CA . GLU A 1 96 ? -34.940 24.969 45.862 1.00 73.31 96 GLU A CA 1
ATOM 736 C C . GLU A 1 96 ? -33.545 25.505 46.219 1.00 73.31 96 GLU A C 1
ATOM 738 O O . GLU A 1 96 ? -33.341 26.723 46.271 1.00 73.31 96 GLU A O 1
ATOM 743 N N . ASP A 1 97 ? -32.559 24.621 46.399 1.00 70.44 97 ASP A N 1
ATOM 744 C CA . ASP A 1 97 ? -31.175 25.030 46.655 1.00 70.44 97 ASP A CA 1
ATOM 745 C C . ASP A 1 97 ? -30.587 25.775 45.443 1.00 70.44 97 ASP A C 1
ATOM 747 O O . ASP A 1 97 ? -29.969 26.831 45.603 1.00 70.44 97 ASP A O 1
ATOM 751 N N . SER A 1 98 ? -30.846 25.313 44.214 1.00 62.41 98 SER A N 1
ATOM 752 C CA . SER A 1 98 ? -30.404 25.988 42.981 1.00 62.41 98 SER A CA 1
ATOM 753 C C . SER A 1 98 ? -30.991 27.394 42.835 1.00 62.41 98 SER A C 1
ATOM 755 O O . SER A 1 98 ? -30.275 28.319 42.441 1.00 62.41 98 SER A O 1
ATOM 757 N N . ALA A 1 99 ? -32.271 27.580 43.171 1.00 68.94 99 ALA A N 1
ATOM 758 C CA . ALA A 1 99 ? -32.925 28.886 43.162 1.00 68.94 99 ALA A CA 1
ATOM 759 C C . ALA A 1 99 ? -32.310 29.823 44.211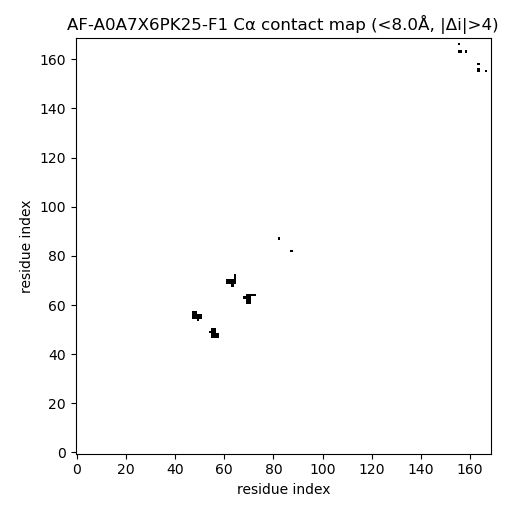 1.00 68.94 99 ALA A C 1
ATOM 761 O O . ALA A 1 99 ? -31.978 30.968 43.899 1.00 68.94 99 ALA A O 1
ATOM 762 N N . LYS A 1 100 ? -32.047 29.315 45.419 1.00 66.19 100 LYS A N 1
ATOM 763 C CA . LYS A 1 100 ? -31.388 30.068 46.493 1.00 66.19 100 LYS A CA 1
ATOM 764 C C . LYS A 1 100 ? -29.969 30.506 46.107 1.00 66.19 100 LYS A C 1
ATOM 766 O O . LYS A 1 100 ? -29.610 31.668 46.304 1.00 66.19 100 LYS A O 1
ATOM 771 N N . TYR A 1 101 ? -29.180 29.623 45.491 1.00 61.09 101 TYR A N 1
ATOM 772 C CA . TYR A 1 101 ? -27.846 29.967 44.983 1.00 61.09 101 TYR A CA 1
ATOM 773 C C . TYR A 1 101 ? -27.892 30.910 43.772 1.00 61.09 101 TYR A C 1
ATOM 775 O O . TYR A 1 101 ? -26.976 31.717 43.594 1.00 61.09 101 TYR A O 1
ATOM 783 N N . ALA A 1 102 ? -28.928 30.842 42.931 1.00 62.41 102 ALA A N 1
ATOM 784 C CA . ALA A 1 102 ? -29.113 31.776 41.821 1.00 62.41 102 ALA A CA 1
ATOM 785 C C . ALA A 1 102 ? -29.430 33.191 42.330 1.00 62.41 102 ALA A C 1
ATOM 787 O O . ALA A 1 102 ? -28.816 34.155 41.870 1.00 62.41 102 ALA A O 1
ATOM 788 N N . GLU A 1 103 ? -30.319 33.318 43.317 1.00 63.34 103 GLU A N 1
ATOM 789 C CA . GLU A 1 103 ? -30.638 34.593 43.971 1.00 63.34 103 GLU A CA 1
ATOM 790 C C . GLU A 1 103 ? -29.431 35.180 44.718 1.00 63.34 103 GLU A C 1
ATOM 792 O O . GLU A 1 103 ? -29.178 36.387 44.637 1.00 63.34 103 GLU A O 1
ATOM 797 N N . GLU A 1 104 ? -28.645 34.343 45.401 1.00 62.91 104 GLU A N 1
ATOM 798 C CA . GLU A 1 104 ? -27.417 34.764 46.082 1.00 62.91 104 GLU A CA 1
ATOM 799 C C . GLU A 1 104 ? -26.340 35.226 45.087 1.00 62.91 104 GLU A C 1
ATOM 801 O O . GLU A 1 104 ? -25.762 36.298 45.272 1.00 62.91 104 GLU A O 1
ATOM 806 N N . ASN A 1 105 ? -26.133 34.510 43.976 1.00 57.91 105 ASN A N 1
ATOM 807 C CA . ASN A 1 105 ? -25.210 34.937 42.917 1.00 57.91 105 ASN A CA 1
ATOM 808 C C . ASN A 1 105 ? -25.660 36.235 42.226 1.00 57.91 105 ASN A C 1
ATOM 810 O O . ASN A 1 105 ? -24.821 37.085 41.931 1.00 57.91 105 ASN A O 1
ATOM 814 N N . LEU A 1 106 ? -26.964 36.432 42.003 1.00 60.78 106 LEU A N 1
ATOM 815 C CA . LEU A 1 106 ? -27.517 37.690 41.478 1.00 60.78 106 LEU A CA 1
ATOM 816 C C . LEU A 1 106 ? -27.306 38.863 42.447 1.00 60.78 106 LEU A C 1
ATOM 818 O O . LEU A 1 106 ? -27.009 39.973 42.004 1.00 60.78 106 LEU A O 1
ATOM 822 N N . ARG A 1 107 ? -27.408 38.625 43.760 1.00 60.00 107 ARG A N 1
ATOM 823 C CA . ARG A 1 107 ? -27.134 39.633 44.800 1.00 60.00 107 ARG A CA 1
ATOM 824 C C . ARG A 1 107 ? -25.641 39.931 44.970 1.00 60.00 107 ARG A C 1
ATOM 826 O O . ARG A 1 107 ? -25.284 41.081 45.218 1.00 60.00 107 ARG A O 1
ATOM 833 N N . LEU A 1 108 ? -24.774 38.930 44.811 1.00 55.12 108 LEU A N 1
ATOM 834 C CA . LEU A 1 108 ? -23.318 39.061 44.949 1.00 55.12 108 LEU A CA 1
ATOM 835 C C . LEU A 1 108 ? -22.631 39.596 43.677 1.00 55.12 108 LEU A C 1
ATOM 837 O O . LEU A 1 108 ? -21.512 40.098 43.747 1.00 55.12 108 LEU A O 1
ATOM 841 N N . SER A 1 109 ? -23.322 39.584 42.529 1.00 51.38 109 SER A N 1
ATOM 842 C CA . SER A 1 109 ? -22.855 40.162 41.253 1.00 51.38 109 SER A CA 1
ATOM 843 C C . SER A 1 109 ? -22.700 41.698 41.273 1.00 51.38 109 SER A C 1
ATOM 845 O O . SER A 1 109 ? -22.279 42.290 40.284 1.00 51.38 109 SER A O 1
ATOM 847 N N . GLY A 1 110 ? -23.025 42.360 42.391 1.00 51.19 110 GLY A N 1
ATOM 848 C CA . GLY A 1 110 ? -22.950 43.815 42.533 1.00 51.19 110 GLY A CA 1
ATOM 849 C C . GLY A 1 110 ? -21.597 44.360 42.992 1.00 51.19 110 GLY A C 1
ATOM 850 O O . GLY A 1 110 ? -21.116 45.321 42.404 1.00 51.19 110 GLY A O 1
ATOM 851 N N . VAL A 1 111 ? -20.970 43.802 44.032 1.00 51.28 111 VAL A N 1
ATOM 852 C CA . VAL A 1 111 ? -19.700 44.316 44.582 1.00 51.28 111 VAL A CA 1
ATOM 853 C C . VAL A 1 111 ? -19.013 43.209 45.386 1.00 51.28 111 VAL A C 1
ATOM 855 O O . VAL A 1 111 ? -19.386 42.946 46.527 1.00 51.28 111 VAL A O 1
ATOM 858 N N . VAL A 1 112 ? -17.960 42.601 44.837 1.00 45.19 112 VAL A N 1
ATOM 859 C CA . VAL A 1 112 ? -16.967 41.874 45.641 1.00 45.19 112 VAL A CA 1
ATOM 860 C C . VAL A 1 112 ? -15.800 42.830 45.886 1.00 45.19 112 VAL A C 1
ATOM 862 O O . VAL A 1 112 ? -14.895 42.955 45.065 1.00 45.19 112 VAL A O 1
ATOM 865 N N . THR A 1 113 ? -15.823 43.556 47.007 1.00 50.94 113 THR A N 1
ATOM 866 C CA . THR A 1 113 ? -14.645 44.293 47.494 1.00 50.94 113 THR A CA 1
ATOM 867 C C . THR A 1 113 ? -13.737 43.310 48.227 1.00 50.94 113 THR A C 1
ATOM 869 O O . THR A 1 113 ? -13.769 43.209 49.451 1.00 50.94 113 THR A O 1
ATOM 872 N N . GLN A 1 114 ? -12.940 42.548 47.477 1.00 40.50 114 GLN A N 1
ATOM 873 C CA . GLN A 1 114 ? -11.843 41.776 48.057 1.00 40.50 114 GLN A CA 1
ATOM 874 C C . GLN A 1 114 ? -10.612 42.686 48.157 1.00 40.50 114 GLN A C 1
ATOM 876 O O . GLN A 1 114 ? -10.213 43.334 47.192 1.00 40.50 114 GLN A O 1
ATOM 881 N N . GLY A 1 115 ? -10.085 42.810 49.374 1.00 41.84 115 GLY A N 1
ATOM 882 C CA . GLY A 1 115 ? -9.109 43.820 49.761 1.00 41.84 115 GLY A CA 1
ATOM 883 C C . GLY A 1 115 ? -7.835 43.874 48.909 1.00 41.84 115 GLY A C 1
ATOM 884 O O . GLY A 1 115 ? -7.221 42.863 48.594 1.00 41.84 115 GLY A O 1
ATOM 885 N N . SER A 1 116 ? -7.435 45.118 48.632 1.00 50.25 116 SER A N 1
ATOM 886 C CA . SER A 1 116 ? -6.075 45.609 48.389 1.00 50.25 116 SER A CA 1
ATOM 887 C C . SER A 1 116 ? -5.169 44.781 47.468 1.00 50.25 116 SER A C 1
ATOM 889 O O . SER A 1 116 ? -4.198 44.186 47.917 1.00 50.25 116 SER A O 1
ATOM 891 N N . THR A 1 117 ? -5.392 44.882 46.157 1.00 42.22 117 THR A N 1
ATOM 892 C CA . THR A 1 117 ? -4.331 45.196 45.175 1.00 42.22 117 THR A CA 1
ATOM 893 C C . THR A 1 117 ? -4.969 45.741 43.892 1.00 42.22 117 THR A C 1
ATOM 895 O O . THR A 1 117 ? -5.291 45.008 42.970 1.00 42.22 117 THR A O 1
ATOM 898 N N . GLY A 1 118 ? -5.197 47.056 43.863 1.00 49.75 118 GLY A N 1
ATOM 899 C CA . GLY A 1 118 ? -4.996 47.937 42.702 1.00 49.75 118 GLY A CA 1
ATOM 900 C C . GLY A 1 118 ? -5.505 47.597 41.293 1.00 49.75 118 GLY A C 1
ATOM 901 O O . GLY A 1 118 ? -5.039 48.265 40.379 1.00 49.75 118 GLY A O 1
ATOM 902 N N . ASN A 1 119 ? -6.412 46.643 41.058 1.00 50.19 119 ASN A N 1
ATOM 903 C CA . ASN A 1 119 ? -7.005 46.461 39.728 1.00 50.19 119 ASN A CA 1
ATOM 904 C C . ASN A 1 119 ? -8.451 45.952 39.787 1.00 50.19 119 ASN A C 1
ATOM 906 O O . ASN A 1 119 ? -8.735 44.868 40.293 1.00 50.19 119 ASN A O 1
ATOM 910 N N . THR A 1 120 ? -9.374 46.735 39.225 1.00 47.25 120 THR A N 1
ATOM 911 C CA . THR A 1 120 ? -10.778 46.356 39.026 1.00 47.25 120 THR A CA 1
ATOM 912 C C . THR A 1 120 ? -10.888 45.382 37.857 1.00 47.25 120 THR A C 1
ATOM 914 O O . THR A 1 120 ? -10.929 45.802 36.701 1.00 47.25 120 THR A O 1
ATOM 917 N N . LEU A 1 121 ? -10.941 44.081 38.141 1.00 53.12 121 LEU A N 1
ATOM 918 C CA . LEU A 1 121 ? -11.316 43.083 37.141 1.00 53.12 121 LEU A CA 1
ATOM 919 C C . LEU A 1 121 ? -12.841 42.982 37.059 1.00 53.12 121 LEU A C 1
ATOM 921 O O . LEU A 1 121 ? -13.503 42.509 37.979 1.00 53.12 121 LEU A O 1
ATOM 925 N N . ASN A 1 122 ? -13.393 43.440 35.935 1.00 47.56 122 ASN A N 1
ATOM 926 C CA . ASN A 1 122 ? -14.796 43.254 35.589 1.00 47.56 122 ASN A CA 1
ATOM 927 C C . ASN A 1 122 ? -14.961 41.821 35.055 1.00 47.56 122 ASN A C 1
ATOM 929 O O . ASN A 1 122 ? -14.643 41.534 33.902 1.00 47.56 12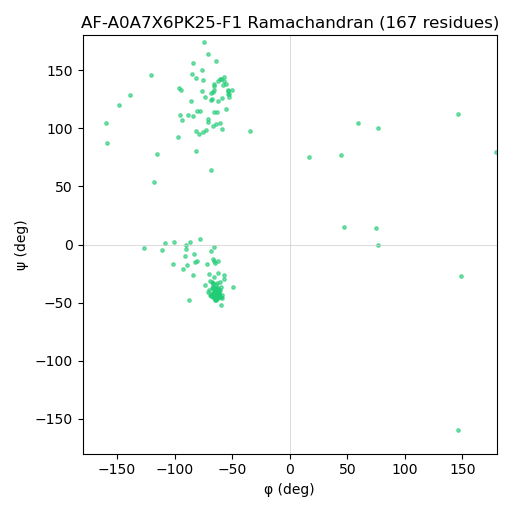2 ASN A O 1
ATOM 933 N N . LEU A 1 123 ? -15.344 40.890 35.928 1.00 51.09 123 LEU A N 1
ATOM 934 C CA . LEU A 1 123 ? -15.524 39.484 35.571 1.00 51.09 123 LEU A CA 1
ATOM 935 C C . LEU A 1 123 ? -16.994 39.252 35.217 1.00 51.09 123 LEU A C 1
ATOM 937 O O . LEU A 1 123 ? -17.861 39.244 36.087 1.00 51.09 123 LEU A O 1
ATOM 941 N N . GLN A 1 124 ? -17.270 39.070 33.927 1.00 52.50 124 GLN A N 1
ATOM 942 C CA . GLN A 1 124 ? -18.600 38.732 33.423 1.00 52.50 124 GLN A CA 1
ATOM 943 C C . GLN A 1 124 ? -18.710 37.205 33.269 1.00 52.50 124 GLN A C 1
ATOM 945 O O . GLN A 1 124 ? -17.794 36.595 32.711 1.00 52.50 124 GLN A O 1
ATOM 950 N N . PRO A 1 125 ? -19.792 36.551 33.737 1.00 49.31 125 PRO A N 1
ATOM 951 C CA . PRO A 1 125 ? -19.932 35.106 33.593 1.00 49.31 125 PRO A CA 1
ATOM 952 C C . PRO A 1 125 ? -19.977 34.681 32.119 1.00 49.31 125 PRO A C 1
ATOM 954 O O . PRO A 1 125 ? -20.604 35.333 31.280 1.00 49.31 125 PRO A O 1
ATOM 957 N N . LEU A 1 126 ? -19.320 33.555 31.821 1.00 46.84 126 LEU A N 1
ATOM 958 C CA . LEU A 1 126 ? -19.265 32.931 30.500 1.00 46.84 126 LEU A CA 1
ATOM 959 C C . LEU A 1 126 ? -20.680 32.584 30.014 1.00 46.84 126 LEU A C 1
ATOM 961 O O . LEU A 1 126 ? -21.257 31.560 30.381 1.00 46.84 126 LEU A O 1
ATOM 965 N N . ARG A 1 127 ? -21.241 33.433 29.149 1.00 46.56 127 ARG A N 1
ATOM 966 C CA . ARG A 1 127 ? -22.411 33.076 28.345 1.00 46.56 127 ARG A CA 1
ATOM 967 C C . ARG A 1 127 ? -21.973 32.111 27.248 1.00 46.56 127 ARG A C 1
ATOM 969 O O . ARG A 1 127 ? -21.075 32.413 26.469 1.00 46.56 127 ARG A O 1
ATOM 976 N N . ARG A 1 128 ? -22.656 30.971 27.155 1.00 41.53 128 ARG A N 1
ATOM 977 C CA . ARG A 1 128 ? -22.551 30.040 26.026 1.00 41.53 128 ARG A CA 1
ATOM 978 C C . ARG A 1 128 ? -22.988 30.794 24.758 1.00 41.53 128 ARG A C 1
ATOM 980 O O . ARG A 1 128 ? -24.172 31.085 24.605 1.00 41.53 128 ARG A O 1
ATOM 987 N N . GLN A 1 129 ? -22.045 31.198 23.905 1.00 44.34 129 GLN A N 1
ATOM 988 C CA . GLN A 1 129 ? -22.363 31.889 22.653 1.00 44.34 129 GLN A CA 1
ATOM 989 C C . GLN A 1 129 ? -23.008 30.891 21.685 1.00 44.34 129 GLN A C 1
ATOM 991 O O . GLN A 1 129 ? -22.350 29.997 21.161 1.00 44.34 129 GLN A O 1
ATOM 996 N N . GLN A 1 130 ? -24.314 31.044 21.469 1.00 39.25 130 GLN A N 1
ATOM 997 C CA . GLN A 1 130 ? -25.010 30.463 20.324 1.00 39.25 130 GLN A CA 1
ATOM 998 C C . GLN A 1 130 ? -24.457 31.150 19.059 1.00 39.25 130 GLN A C 1
ATOM 1000 O O . GLN A 1 130 ? -24.349 32.380 19.065 1.00 39.25 130 GLN A O 1
ATOM 1005 N N . PRO A 1 131 ? -24.093 30.433 17.984 1.00 37.88 131 PRO A N 1
ATOM 1006 C CA . PRO A 1 131 ? -23.584 31.076 16.783 1.00 37.88 131 PRO A CA 1
ATOM 1007 C C . PRO A 1 131 ? -24.740 31.767 16.053 1.00 37.88 131 PRO A C 1
ATOM 1009 O O . PRO A 1 131 ? -25.497 31.136 15.320 1.00 37.88 131 PRO A O 1
ATOM 1012 N N . THR A 1 132 ? -24.888 33.076 16.247 1.00 39.56 132 THR A N 1
ATOM 1013 C CA . THR A 1 132 ? -25.715 33.907 15.369 1.00 39.56 132 THR A CA 1
ATOM 1014 C C . THR A 1 132 ? -24.863 34.415 14.218 1.00 39.56 132 THR A C 1
ATOM 1016 O O . THR A 1 132 ? -23.957 35.230 14.385 1.00 39.56 132 THR A O 1
ATOM 1019 N N . GLN A 1 133 ? -25.178 33.900 13.038 1.00 45.03 133 GLN A N 1
ATOM 1020 C CA . GLN A 1 133 ? -24.788 34.429 11.743 1.00 45.03 133 GLN A CA 1
ATOM 1021 C C . GLN A 1 133 ? -25.240 35.899 11.641 1.00 45.03 133 GLN A C 1
ATOM 1023 O O . GLN A 1 133 ? -26.437 36.169 11.686 1.00 45.03 133 GLN A O 1
ATOM 1028 N N . GLY A 1 134 ? -24.303 36.845 11.511 1.00 41.34 134 GLY A N 1
ATOM 1029 C CA . GLY A 1 134 ? -24.638 38.223 11.133 1.00 41.34 134 GLY A CA 1
ATOM 1030 C C . GLY A 1 134 ? -23.776 39.330 11.741 1.00 41.34 134 GLY A C 1
ATOM 1031 O O . GLY A 1 134 ? -23.897 39.652 12.914 1.00 41.34 134 GLY A O 1
ATOM 1032 N N . SER A 1 135 ? -23.005 39.972 10.856 1.00 43.34 135 SER A N 1
ATOM 1033 C CA . SER A 1 135 ? -22.685 41.410 10.820 1.00 43.34 135 SER A CA 1
ATOM 1034 C C . SER A 1 135 ? -21.986 42.077 12.017 1.00 43.34 135 SER A C 1
ATOM 1036 O O . SER A 1 135 ? -22.621 42.516 12.965 1.00 43.34 135 SER A O 1
ATOM 1038 N N . GLY A 1 136 ? -20.685 42.329 11.816 1.00 44.69 136 GLY A N 1
ATOM 1039 C CA . GLY A 1 136 ? -20.074 43.653 11.999 1.00 44.69 136 GLY A CA 1
ATOM 1040 C C . GLY A 1 136 ? -19.801 44.112 13.430 1.00 44.69 136 GLY A C 1
ATOM 1041 O O . GLY A 1 136 ? -20.667 44.682 14.080 1.00 44.69 136 GLY A O 1
ATOM 1042 N N . GLY A 1 137 ? -18.547 43.995 13.874 1.00 38.59 137 GLY A N 1
ATOM 1043 C CA . GLY A 1 137 ? -18.108 44.636 15.113 1.00 38.59 137 GLY A CA 1
ATOM 1044 C C . GLY A 1 137 ? -16.650 44.369 15.463 1.00 38.59 137 GLY A C 1
ATOM 1045 O O . GLY A 1 137 ? -16.367 43.497 16.269 1.00 38.59 137 GLY A O 1
ATOM 1046 N N . SER A 1 138 ? -15.749 45.111 14.815 1.00 48.06 138 SER A N 1
ATOM 1047 C CA . SER A 1 138 ? -14.379 45.466 15.226 1.00 48.06 138 SER A CA 1
ATOM 1048 C C . SER A 1 138 ? -13.730 44.639 16.357 1.00 48.06 138 SER A C 1
ATOM 1050 O O . SER A 1 138 ? -13.563 45.104 17.479 1.00 48.06 138 SER A O 1
ATOM 1052 N N . GLY A 1 139 ? -13.307 43.420 16.023 1.00 48.59 139 GLY A N 1
ATOM 1053 C CA . GLY A 1 139 ? -12.261 42.663 16.719 1.00 48.59 139 GLY A CA 1
ATOM 1054 C C . GLY A 1 139 ? -11.113 42.407 15.743 1.00 48.59 139 GLY A C 1
ATOM 1055 O O . GLY A 1 139 ? -10.791 41.260 15.434 1.00 48.59 139 GLY A O 1
ATOM 1056 N N . GLY A 1 140 ? -10.617 43.489 15.134 1.00 56.22 140 GLY A N 1
ATOM 1057 C CA . GLY A 1 140 ? -9.551 43.469 14.138 1.00 56.22 140 GLY A CA 1
ATOM 1058 C C . GLY A 1 140 ? -8.247 43.003 14.770 1.00 56.22 140 GLY A C 1
ATOM 1059 O O . GLY A 1 140 ? -7.777 43.628 15.709 1.00 56.22 140 GLY A O 1
ATOM 1060 N N . ASP A 1 141 ? -7.780 41.837 14.319 1.00 55.53 141 ASP A N 1
ATOM 1061 C CA . ASP A 1 141 ? -6.372 41.431 14.122 1.00 55.53 141 ASP A CA 1
ATOM 1062 C C . ASP A 1 141 ? -6.186 39.921 14.334 1.00 55.53 141 ASP A C 1
ATOM 1064 O O . ASP A 1 141 ? -5.360 39.304 13.669 1.00 55.53 141 ASP A O 1
ATOM 1068 N N . ASN A 1 142 ? -7.024 39.270 15.150 1.00 57.53 142 ASN A N 1
ATOM 1069 C CA . ASN A 1 142 ? -6.880 37.833 15.443 1.00 57.53 142 ASN A CA 1
ATOM 1070 C C . ASN A 1 142 ? -7.634 36.881 14.493 1.00 57.53 142 ASN A C 1
ATOM 1072 O O . ASN A 1 142 ? -7.508 35.666 14.622 1.00 57.53 142 ASN A O 1
ATOM 1076 N N . LEU A 1 143 ? -8.408 37.400 13.533 1.00 64.62 143 LEU A N 1
ATOM 1077 C CA . LEU A 1 143 ? -9.210 36.594 12.590 1.00 64.62 143 LEU A CA 1
ATOM 1078 C C . LEU 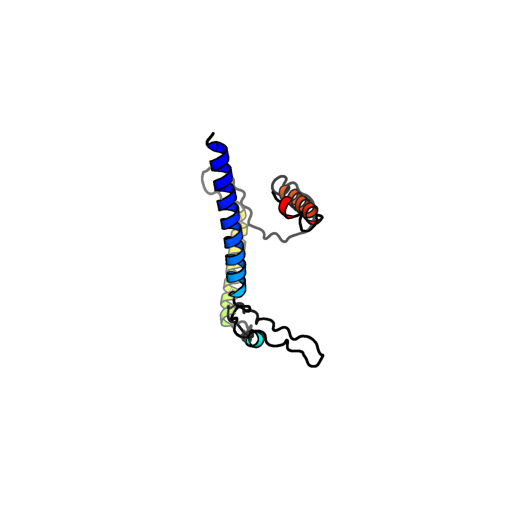A 1 143 ? -8.953 36.939 11.111 1.00 64.62 143 LEU A C 1
ATOM 1080 O O . LEU A 1 143 ? -9.492 36.281 10.223 1.00 64.62 143 LEU A O 1
ATOM 1084 N N . SER A 1 144 ? -8.111 37.937 10.820 1.00 72.44 144 SER A N 1
ATOM 1085 C CA . SER A 1 144 ? -7.754 38.333 9.446 1.00 72.44 144 SER A CA 1
ATOM 1086 C C . SER A 1 144 ? -6.955 37.245 8.717 1.00 72.44 144 SER A C 1
ATOM 1088 O O . SER A 1 144 ? -7.162 37.017 7.523 1.00 72.44 144 SER A O 1
ATOM 1090 N N . TRP A 1 145 ? -6.116 36.504 9.449 1.00 80.62 145 TRP A N 1
ATOM 1091 C CA . TRP A 1 145 ? -5.360 35.361 8.930 1.00 80.62 145 TRP A CA 1
ATOM 1092 C C . TRP A 1 145 ? -6.274 34.247 8.404 1.00 80.62 145 TRP A C 1
ATOM 1094 O O . TRP A 1 145 ? -5.932 33.589 7.424 1.00 80.62 145 TRP A O 1
ATOM 1104 N N . VAL A 1 146 ? -7.464 34.069 8.994 1.00 83.81 146 VAL A N 1
ATOM 1105 C CA . VAL A 1 146 ? -8.427 33.040 8.573 1.00 83.81 146 VAL A CA 1
ATOM 1106 C C . VAL A 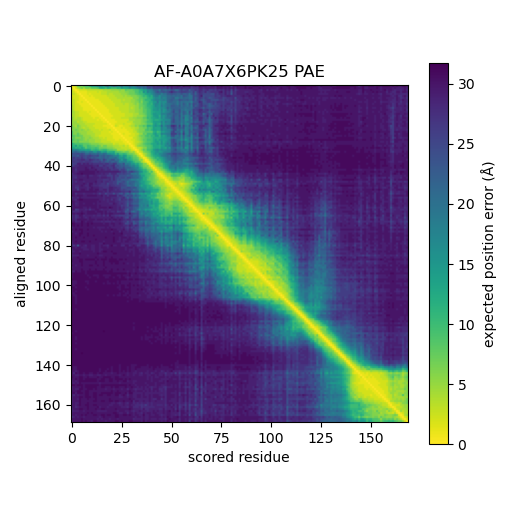1 146 ? -8.963 33.354 7.178 1.00 83.81 146 VAL A C 1
ATOM 1108 O O . VAL A 1 146 ? -9.070 32.459 6.339 1.00 83.81 146 VAL A O 1
ATOM 1111 N N . GLY A 1 147 ? -9.269 34.623 6.897 1.00 83.31 147 GLY A N 1
ATOM 1112 C CA . GLY A 1 147 ? -9.713 35.056 5.570 1.00 83.31 147 GLY A CA 1
ATOM 1113 C C . GLY A 1 147 ? -8.628 34.860 4.509 1.00 83.31 147 GLY A C 1
ATOM 1114 O O . GLY A 1 147 ? -8.881 34.246 3.472 1.00 83.31 147 GLY A O 1
ATOM 1115 N N . ALA A 1 148 ? -7.402 35.301 4.809 1.00 80.69 148 ALA A N 1
ATOM 1116 C CA . ALA A 1 148 ? -6.253 35.149 3.916 1.00 80.69 148 ALA A CA 1
ATOM 1117 C C . ALA A 1 148 ? -5.924 33.670 3.629 1.00 80.69 148 ALA A C 1
ATOM 1119 O O . ALA A 1 148 ? -5.669 33.294 2.484 1.00 80.69 148 ALA A O 1
ATOM 1120 N N . PHE A 1 149 ? -6.011 32.812 4.646 1.00 82.12 149 PHE A N 1
ATOM 1121 C CA . PHE A 1 149 ? -5.794 31.374 4.514 1.00 82.12 149 PHE A CA 1
ATOM 1122 C C . PHE A 1 149 ? -6.841 30.703 3.615 1.00 82.12 149 PHE A C 1
ATOM 1124 O O . PHE A 1 149 ? -6.496 29.949 2.704 1.00 82.12 149 PHE A O 1
ATOM 1131 N N . ASN A 1 150 ? -8.127 31.004 3.815 1.00 84.75 150 ASN A N 1
ATOM 1132 C CA . ASN A 1 150 ? -9.193 30.434 2.986 1.00 84.75 150 ASN A CA 1
ATOM 1133 C C . ASN A 1 150 ? -9.086 30.874 1.517 1.00 84.75 150 ASN A C 1
ATOM 1135 O O . ASN A 1 150 ? -9.349 30.083 0.604 1.00 84.75 150 ASN A O 1
ATOM 1139 N N . GLN A 1 151 ? -8.646 32.109 1.273 1.00 83.88 151 GLN A N 1
ATOM 1140 C CA . GLN A 1 151 ? -8.385 32.604 -0.075 1.00 83.88 151 GLN A CA 1
ATOM 1141 C C . GLN A 1 151 ? -7.218 31.856 -0.738 1.00 83.88 151 GLN A C 1
ATOM 1143 O O . GLN A 1 151 ? -7.369 31.396 -1.873 1.00 83.88 151 GLN A O 1
ATOM 1148 N N . ALA A 1 152 ? -6.104 31.653 -0.024 1.00 80.38 152 ALA A N 1
ATOM 1149 C CA . ALA A 1 152 ? -4.969 30.872 -0.522 1.00 80.38 152 ALA A CA 1
ATOM 1150 C C . ALA A 1 152 ? -5.380 29.428 -0.860 1.00 80.38 152 ALA A C 1
ATOM 1152 O O . ALA A 1 152 ? -5.102 28.934 -1.953 1.00 80.38 152 ALA A O 1
ATOM 1153 N N . MET A 1 153 ? -6.154 28.777 0.014 1.00 82.00 153 MET A N 1
ATOM 1154 C CA . MET A 1 153 ? -6.638 27.409 -0.209 1.00 82.00 153 MET A CA 1
ATOM 1155 C C . MET A 1 153 ? -7.560 27.286 -1.430 1.00 82.00 153 MET A C 1
ATOM 1157 O O . MET A 1 153 ? -7.541 26.265 -2.120 1.00 82.00 153 MET A O 1
ATOM 1161 N N . THR A 1 154 ? -8.349 28.318 -1.734 1.00 82.62 154 THR A N 1
ATOM 1162 C CA . THR A 1 154 ? -9.227 28.327 -2.915 1.00 82.62 154 THR A CA 1
ATOM 1163 C C . THR A 1 154 ? -8.417 28.419 -4.210 1.00 82.62 154 THR A C 1
ATOM 1165 O O . THR A 1 154 ? -8.714 27.712 -5.172 1.00 82.62 154 THR A O 1
ATOM 1168 N N . GLN A 1 155 ? -7.344 29.214 -4.211 1.00 80.56 155 GLN A N 1
ATOM 1169 C CA . GLN A 1 155 ? -6.416 29.313 -5.341 1.00 80.56 155 GLN A CA 1
ATOM 1170 C C . GLN A 1 155 ? -5.663 27.996 -5.567 1.00 80.56 155 GLN A C 1
ATOM 1172 O O . GLN A 1 155 ? -5.584 27.524 -6.697 1.00 80.56 155 GLN A O 1
ATOM 1177 N N . CYS A 1 156 ? -5.212 27.337 -4.494 1.00 82.81 156 CYS A N 1
ATOM 1178 C CA . CYS A 1 156 ? -4.541 26.035 -4.582 1.00 82.81 156 CYS A CA 1
ATOM 1179 C C . CYS A 1 156 ? -5.455 24.948 -5.170 1.00 82.81 156 CYS A C 1
ATOM 1181 O O . CYS A 1 156 ? -5.010 24.086 -5.922 1.00 82.81 156 CYS A O 1
ATOM 1183 N N . ARG A 1 157 ? -6.753 24.976 -4.840 1.00 80.38 157 ARG A N 1
ATOM 1184 C CA . ARG A 1 157 ? -7.734 23.998 -5.342 1.00 80.38 157 ARG A CA 1
ATOM 1185 C C . ARG A 1 157 ? -8.049 24.157 -6.828 1.00 80.38 157 ARG A C 1
ATOM 1187 O O . ARG A 1 157 ? -8.443 23.168 -7.444 1.00 80.38 157 ARG A O 1
ATOM 1194 N N . ALA A 1 158 ? -7.884 25.359 -7.381 1.00 81.44 158 ALA A N 1
ATOM 1195 C CA . ALA A 1 158 ? -8.083 25.627 -8.804 1.00 81.44 158 ALA A CA 1
ATOM 1196 C C . ALA A 1 158 ? -6.969 25.032 -9.685 1.00 81.44 158 ALA A C 1
ATOM 1198 O O . ALA A 1 158 ? -7.165 24.873 -10.887 1.00 81.44 158 ALA A O 1
ATOM 1199 N N . LEU A 1 159 ? -5.827 24.677 -9.091 1.00 82.62 159 LEU A N 1
ATOM 1200 C CA . LEU A 1 159 ? -4.705 24.059 -9.787 1.00 82.62 159 LEU A CA 1
ATOM 1201 C C . LEU A 1 159 ? -4.871 22.538 -9.923 1.00 82.62 159 LEU A C 1
ATOM 1203 O O . LEU A 1 159 ? -5.586 21.876 -9.146 1.00 82.62 159 LEU A O 1
ATOM 1207 N N . GLY A 1 160 ? -4.193 21.984 -10.930 1.00 75.69 160 GLY A N 1
ATOM 1208 C CA . GLY A 1 160 ? -4.207 20.556 -11.231 1.00 75.69 160 GLY A CA 1
ATOM 1209 C C . GLY A 1 160 ? -3.601 19.728 -10.096 1.00 75.69 160 GLY A C 1
ATOM 1210 O O . GLY A 1 160 ? -2.827 20.224 -9.281 1.00 75.69 160 GLY A O 1
ATOM 1211 N N . PHE A 1 161 ? -3.942 18.437 -10.030 1.00 73.19 161 PHE A N 1
ATOM 1212 C CA . PHE A 1 161 ? -3.509 17.525 -8.958 1.00 73.19 161 PHE A CA 1
ATOM 1213 C C . PHE A 1 161 ? -1.994 17.577 -8.672 1.00 73.19 161 PHE A C 1
ATOM 1215 O O . PHE A 1 161 ? -1.590 17.533 -7.513 1.00 73.19 161 PHE A O 1
ATOM 1222 N N . ASN A 1 162 ? -1.173 17.755 -9.712 1.00 78.31 1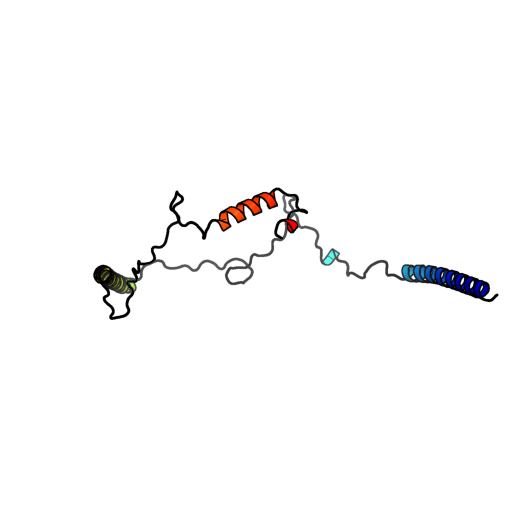62 ASN A N 1
ATOM 1223 C CA . ASN A 1 162 ? 0.288 17.768 -9.612 1.00 78.31 162 ASN A CA 1
ATOM 1224 C C . ASN A 1 162 ? 0.889 19.105 -9.131 1.00 78.31 162 ASN A C 1
ATOM 1226 O O . ASN A 1 162 ? 2.054 19.137 -8.756 1.00 78.31 162 ASN A O 1
ATOM 1230 N N . GLU A 1 163 ? 0.121 20.198 -9.125 1.00 75.19 163 GLU A N 1
ATOM 1231 C CA . GLU A 1 163 ? 0.597 21.560 -8.803 1.00 75.19 163 GLU A CA 1
ATOM 1232 C C . GLU A 1 163 ? 0.239 21.981 -7.366 1.00 75.19 163 GLU A C 1
ATOM 1234 O O . GLU A 1 163 ? 0.830 22.897 -6.799 1.00 75.19 163 GLU A O 1
ATOM 1239 N N . ARG A 1 164 ? -0.704 21.269 -6.736 1.00 71.88 164 ARG A N 1
ATOM 1240 C CA . ARG A 1 164 ? -1.157 21.493 -5.352 1.00 71.88 164 ARG A CA 1
ATOM 1241 C C . ARG A 1 164 ? -0.064 21.374 -4.277 1.00 71.88 164 ARG A C 1
ATOM 1243 O O . ARG A 1 164 ? -0.131 22.154 -3.327 1.00 71.88 164 ARG A O 1
ATOM 1250 N N . PRO A 1 165 ? 0.925 20.455 -4.368 1.00 72.06 165 PRO A N 1
ATOM 1251 C CA . PRO A 1 165 ? 1.938 20.297 -3.320 1.00 72.06 165 PRO A CA 1
ATOM 1252 C C . PRO A 1 165 ? 2.861 21.513 -3.169 1.00 72.06 165 PRO A C 1
ATOM 1254 O O . PRO A 1 165 ? 3.359 21.763 -2.077 1.00 72.06 165 PRO A O 1
ATOM 1257 N N . SER A 1 166 ? 3.075 22.279 -4.243 1.00 71.50 166 SER A N 1
ATOM 1258 C CA . SER A 1 166 ? 3.938 23.470 -4.243 1.00 71.50 166 SER A CA 1
ATOM 1259 C C . SER A 1 166 ? 3.255 24.743 -3.746 1.00 71.50 166 SER A C 1
ATOM 1261 O O . SER A 1 166 ? 3.920 25.754 -3.568 1.00 71.50 166 SER A O 1
ATOM 1263 N N . CYS A 1 167 ? 1.939 24.731 -3.526 1.00 72.75 167 CYS A N 1
ATOM 1264 C CA . CYS A 1 167 ? 1.207 25.940 -3.134 1.00 72.75 167 CYS A CA 1
ATOM 1265 C C . CYS A 1 167 ? 1.118 26.158 -1.617 1.00 72.75 167 CYS A C 1
ATOM 1267 O O . CYS A 1 167 ? 0.519 27.135 -1.176 1.00 72.75 167 CYS A O 1
ATOM 1269 N N . ILE A 1 168 ? 1.687 25.243 -0.830 1.00 62.88 168 ILE A N 1
ATOM 1270 C CA . ILE A 1 168 ? 1.689 25.264 0.639 1.00 62.88 168 ILE A CA 1
ATOM 1271 C C . ILE A 1 168 ? 3.090 25.527 1.229 1.00 62.88 168 ILE A C 1
ATOM 1273 O O . ILE A 1 168 ? 3.204 25.669 2.445 1.00 62.88 168 ILE A O 1
ATOM 1277 N N . SER A 1 169 ? 4.139 25.604 0.393 1.00 56.19 169 SER A N 1
ATOM 1278 C CA . SER A 1 169 ? 5.518 25.904 0.820 1.00 56.19 169 SER A CA 1
ATOM 1279 C C . SER A 1 169 ? 5.767 27.388 1.042 1.00 56.19 169 SER A C 1
ATOM 1281 O O . SER A 1 169 ? 5.377 28.162 0.137 1.00 56.19 169 SER A O 1
#

Sequence (169 aa):
MSWRLLI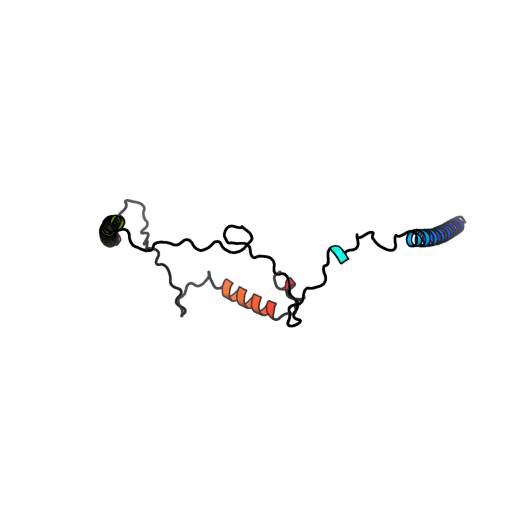FTILVFAAVATALGLQAGDYLIGRVPVQANIPNVTELDPPAEYDEQGQLIIPQPMQPLLDGTQGLASAKPDIDWKIQESNLEEALKNEEDSAKYAEENLRLSGVVTQGSTGNTLNLQPLRRQQPTQGSGGSGGDNLSWVGAFNQAMTQCRALGFNERPSCIS

Foldseek 3Di:
DCVVVVVVVVVVVVVVVVVVVVVVVVVVVVPPPPDDVPPPCCVVDDPFDADPVRHTDDPDAFDQDPVRDGDDDDPDDDDDPDDDPVCVVVVVVVVVVVVVVVVVCVVPLPDDCDDDDDDDDNDDDDDPDDDDDDDDDDPPDPCVVVVVVVVLVVVLVVDDPVSNVVSVD

Secondary structure (DSSP, 8-state):
--HHHHHHHHHHHHHHHHHHHHHHHHHHHTTS-SS-----GGGTSPPPEE-TTS-EE--PPPPBPTTS-BSSPPPPP-------THHHHHHHHHHHHHHHHHHHHHHHTS-----SSS----------------------SSSHHHHHHHHHHHHHHHS-TTTGGGG--